Protein AF-A0A0H5QLI1-F1 (afdb_monomer)

Structure (mmCIF, N/CA/C/O backbone):
data_AF-A0A0H5QLI1-F1
#
_entry.id   AF-A0A0H5QLI1-F1
#
loop_
_atom_site.group_PDB
_atom_site.id
_atom_site.type_symbol
_atom_site.label_atom_id
_atom_site.label_alt_id
_atom_site.label_comp_id
_atom_site.label_asym_id
_atom_site.label_entity_id
_atom_site.label_seq_id
_atom_site.pdbx_PDB_ins_code
_atom_site.Cartn_x
_atom_site.Cartn_y
_at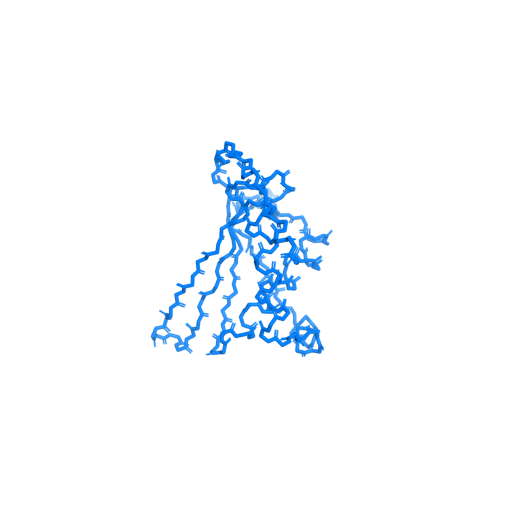om_site.Cartn_z
_atom_site.occupancy
_atom_site.B_iso_or_equiv
_atom_site.auth_seq_id
_atom_site.auth_comp_id
_atom_site.auth_asym_id
_atom_site.auth_atom_id
_atom_site.pdbx_PDB_model_num
ATOM 1 N N . MET A 1 1 ? -20.175 -11.761 -32.917 1.00 43.66 1 MET A N 1
ATOM 2 C CA . MET A 1 1 ? -19.517 -10.947 -31.871 1.00 43.66 1 MET A CA 1
ATOM 3 C C . MET A 1 1 ? -18.090 -11.444 -31.702 1.00 43.66 1 MET A C 1
ATOM 5 O O . MET A 1 1 ? -17.873 -12.495 -31.115 1.00 43.66 1 MET A O 1
ATOM 9 N N . THR A 1 2 ? -17.128 -10.757 -32.307 1.00 39.31 2 THR A N 1
ATOM 10 C CA . THR A 1 2 ? -15.715 -11.155 -32.322 1.00 39.31 2 THR A CA 1
ATOM 11 C C . THR A 1 2 ? -15.059 -10.693 -31.020 1.00 39.31 2 THR A C 1
ATOM 13 O O . THR A 1 2 ? -14.903 -9.493 -30.799 1.00 39.31 2 THR A O 1
ATOM 16 N N . LYS A 1 3 ? -14.707 -11.633 -30.134 1.00 45.16 3 LYS A N 1
ATOM 17 C CA . LYS A 1 3 ? -13.902 -11.347 -28.938 1.00 45.16 3 LYS A CA 1
ATOM 18 C C . LYS A 1 3 ? -12.522 -10.868 -29.400 1.00 45.16 3 LYS A C 1
ATOM 20 O O . LYS A 1 3 ? -11.729 -11.661 -29.895 1.00 45.16 3 LYS A O 1
ATOM 25 N N . LYS A 1 4 ? -12.250 -9.565 -29.280 1.00 44.12 4 LYS A N 1
ATOM 26 C CA . LYS A 1 4 ? -10.898 -9.016 -29.433 1.00 44.12 4 LYS A CA 1
ATOM 27 C C . LYS A 1 4 ? -10.069 -9.480 -28.237 1.00 44.12 4 LYS A C 1
ATOM 29 O O . LYS A 1 4 ? -10.163 -8.904 -27.158 1.00 44.12 4 LYS A O 1
ATOM 34 N N . THR A 1 5 ? -9.277 -10.526 -28.432 1.00 48.09 5 THR A N 1
ATOM 35 C CA . THR A 1 5 ? -8.227 -10.927 -27.496 1.00 48.09 5 THR A CA 1
ATOM 36 C C . THR A 1 5 ? -7.190 -9.805 -27.467 1.00 48.09 5 THR A C 1
ATOM 38 O O . THR A 1 5 ? -6.432 -9.629 -28.421 1.00 48.09 5 THR A O 1
ATOM 41 N N . LYS A 1 6 ? -7.197 -8.979 -26.415 1.00 51.41 6 LYS A N 1
ATOM 42 C CA . LYS A 1 6 ? -6.104 -8.038 -26.151 1.00 51.41 6 LYS A CA 1
ATOM 43 C C . LYS A 1 6 ? -4.880 -8.879 -25.786 1.00 51.41 6 LYS A C 1
ATOM 45 O O . LYS A 1 6 ? -4.746 -9.300 -24.644 1.00 51.41 6 LYS A O 1
ATOM 50 N N . ASN A 1 7 ? -4.003 -9.135 -26.753 1.00 49.16 7 ASN A N 1
ATOM 51 C CA . ASN A 1 7 ? -2.653 -9.608 -26.466 1.00 49.16 7 ASN A CA 1
ATOM 52 C C . ASN A 1 7 ? -1.901 -8.457 -25.784 1.00 49.16 7 ASN A C 1
ATOM 54 O O . ASN A 1 7 ? -1.276 -7.637 -26.452 1.00 49.16 7 ASN A O 1
ATOM 58 N N . LYS A 1 8 ? -2.023 -8.351 -24.456 1.00 52.22 8 LYS A N 1
ATOM 59 C CA . LYS A 1 8 ? -1.143 -7.506 -23.650 1.00 52.22 8 LYS A CA 1
ATOM 60 C C . LYS A 1 8 ? 0.182 -8.244 -23.518 1.00 52.22 8 LYS A C 1
ATOM 62 O O . LYS A 1 8 ? 0.314 -9.190 -22.748 1.00 52.22 8 LYS A O 1
ATOM 67 N N . THR A 1 9 ? 1.144 -7.852 -24.342 1.00 47.22 9 THR A N 1
ATOM 68 C CA . THR A 1 9 ? 2.534 -8.274 -24.208 1.00 47.22 9 THR A CA 1
ATOM 69 C C . THR A 1 9 ? 3.044 -7.716 -22.884 1.00 47.22 9 THR A C 1
ATOM 71 O O . THR A 1 9 ? 3.306 -6.521 -22.790 1.00 47.22 9 THR A O 1
ATOM 74 N N . ALA A 1 10 ? 3.127 -8.553 -21.848 1.00 50.25 10 ALA A N 1
ATOM 75 C CA . ALA A 1 10 ? 3.782 -8.183 -20.602 1.00 50.25 10 ALA A CA 1
ATOM 76 C C . ALA A 1 10 ? 5.231 -7.807 -20.931 1.00 50.25 10 ALA A C 1
ATOM 78 O O . ALA A 1 10 ? 6.031 -8.663 -21.325 1.00 50.25 10 ALA A O 1
ATOM 79 N N . VAL A 1 11 ? 5.554 -6.518 -20.840 1.00 53.78 11 VAL A N 1
ATOM 80 C CA . VAL A 1 11 ? 6.933 -6.051 -20.915 1.00 53.78 11 VAL A CA 1
ATOM 81 C C . VAL A 1 11 ? 7.612 -6.631 -19.683 1.00 53.78 11 VAL A C 1
ATOM 83 O O . VAL A 1 11 ? 7.363 -6.189 -18.568 1.00 53.78 11 VAL A O 1
ATOM 86 N N . LYS A 1 12 ? 8.413 -7.686 -19.862 1.00 55.72 12 LYS A N 1
ATOM 87 C CA . LYS A 1 12 ? 9.303 -8.178 -18.808 1.00 55.72 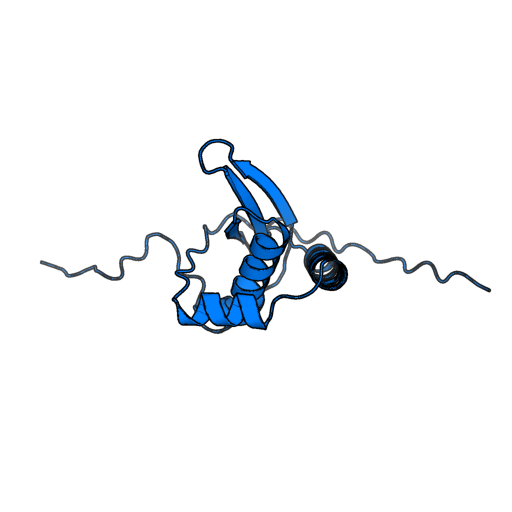12 LYS A CA 1
ATOM 88 C C . LYS A 1 12 ? 10.391 -7.126 -18.617 1.00 55.72 12 LYS A C 1
ATOM 90 O O . LYS A 1 12 ? 11.458 -7.220 -19.219 1.00 55.72 12 LYS A O 1
ATOM 95 N N . SER A 1 13 ? 10.089 -6.090 -17.851 1.00 63.88 13 SER A N 1
ATOM 96 C CA . SER A 1 13 ? 11.090 -5.178 -17.319 1.00 63.88 13 SER A CA 1
ATOM 97 C C . SER A 1 13 ? 12.095 -5.988 -16.500 1.00 63.88 13 SER A C 1
ATOM 99 O O . SER A 1 13 ? 11.764 -6.985 -15.848 1.00 63.88 13 SER A O 1
ATOM 101 N N . ALA A 1 14 ? 13.367 -5.617 -16.609 1.00 74.44 14 ALA A N 1
ATOM 102 C CA . ALA A 1 14 ? 14.392 -6.214 -15.775 1.00 74.44 14 ALA A CA 1
ATOM 103 C C . ALA A 1 14 ? 14.082 -5.885 -14.308 1.00 74.44 14 ALA A C 1
ATOM 105 O O . ALA A 1 14 ? 13.743 -4.750 -13.988 1.00 74.44 14 ALA A O 1
ATOM 106 N N . LYS A 1 15 ? 14.203 -6.881 -13.428 1.00 82.62 15 LYS A N 1
ATOM 107 C CA . LYS A 1 15 ? 14.035 -6.705 -11.984 1.00 82.62 15 LYS A CA 1
ATOM 108 C C . LYS A 1 15 ? 14.966 -5.598 -11.479 1.00 82.62 15 LYS A C 1
ATOM 110 O O . LYS A 1 15 ? 16.187 -5.723 -11.605 1.00 82.62 15 LYS A O 1
ATOM 115 N N . HIS A 1 16 ? 14.405 -4.563 -10.865 1.00 83.25 16 HIS A N 1
ATOM 116 C CA . HIS A 1 16 ? 15.170 -3.515 -10.202 1.00 83.25 16 HIS A CA 1
ATOM 117 C C . HIS A 1 16 ? 15.733 -4.023 -8.863 1.00 83.25 16 HIS A C 1
ATOM 119 O O . HIS A 1 16 ? 15.086 -4.826 -8.177 1.00 83.25 16 HIS A O 1
ATOM 125 N N . PRO A 1 17 ? 16.947 -3.594 -8.468 1.00 86.62 17 PRO A N 1
ATOM 126 C CA . PRO A 1 17 ? 17.481 -3.906 -7.150 1.00 86.62 17 PRO A CA 1
ATOM 127 C C . PRO A 1 17 ? 16.604 -3.281 -6.062 1.00 86.62 17 PRO A C 1
ATOM 129 O O . PRO A 1 17 ? 16.018 -2.217 -6.252 1.00 86.62 17 PRO A O 1
ATOM 132 N N . PHE A 1 18 ? 16.530 -3.946 -4.910 1.00 87.69 18 PHE A N 1
ATOM 133 C CA . PHE A 1 18 ? 15.835 -3.407 -3.745 1.00 87.69 18 PHE A CA 1
ATOM 134 C C . PHE A 1 18 ? 16.487 -2.093 -3.297 1.00 87.69 18 PHE A C 1
ATOM 136 O O . PHE A 1 18 ? 17.707 -2.032 -3.138 1.00 87.69 18 PHE A O 1
ATOM 143 N N . VAL A 1 19 ? 15.667 -1.063 -3.093 1.00 87.06 19 VAL A N 1
ATOM 144 C CA . VAL A 1 19 ? 16.101 0.257 -2.622 1.00 87.06 19 VAL A CA 1
ATOM 145 C C . VAL A 1 19 ? 15.822 0.424 -1.133 1.00 87.06 19 VAL A C 1
ATOM 147 O O . VAL A 1 19 ? 16.715 0.839 -0.399 1.00 87.06 19 VAL A O 1
ATOM 150 N N . GLY A 1 20 ? 14.607 0.108 -0.683 1.00 86.50 20 GLY A N 1
ATOM 151 C CA . GLY A 1 20 ? 14.200 0.339 0.699 1.00 86.50 20 GLY A CA 1
ATOM 152 C C . GLY A 1 20 ? 12.703 0.162 0.935 1.00 86.50 20 GLY A C 1
ATOM 153 O O . GLY A 1 20 ? 11.927 -0.117 0.013 1.00 86.50 20 GLY A O 1
ATOM 154 N N . PHE A 1 21 ? 12.302 0.349 2.191 1.00 86.69 21 PHE A N 1
ATOM 155 C CA . PHE A 1 21 ? 10.902 0.457 2.584 1.00 86.69 21 PHE A CA 1
ATOM 156 C C . PHE A 1 21 ? 10.490 1.926 2.649 1.00 86.69 21 PHE A C 1
ATOM 158 O O . PHE A 1 21 ? 11.190 2.752 3.227 1.00 86.69 21 PHE A O 1
ATOM 165 N N . ALA A 1 22 ? 9.346 2.249 2.061 1.00 84.62 22 ALA A N 1
ATOM 166 C CA . ALA A 1 22 ? 8.750 3.565 2.173 1.00 84.62 22 ALA A C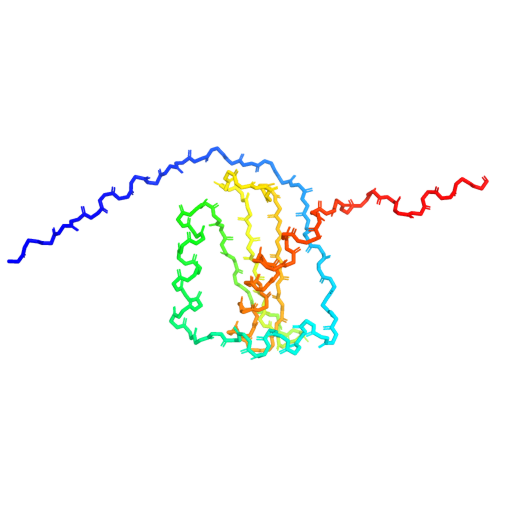A 1
ATOM 167 C C . ALA A 1 22 ? 8.025 3.684 3.514 1.00 84.62 22 ALA A C 1
ATOM 169 O O . ALA A 1 22 ? 7.074 2.946 3.789 1.00 84.62 22 ALA A O 1
ATOM 170 N N . ASN A 1 23 ? 8.474 4.630 4.335 1.00 74.62 23 ASN A N 1
ATOM 171 C CA . ASN A 1 23 ? 7.900 4.904 5.644 1.00 74.62 23 ASN A CA 1
ATOM 172 C C . ASN A 1 23 ? 7.002 6.141 5.569 1.00 74.62 23 ASN A C 1
ATOM 174 O O . ASN A 1 23 ? 7.456 7.271 5.729 1.00 74.62 23 ASN A O 1
ATOM 178 N N . PHE A 1 24 ? 5.709 5.917 5.342 1.00 80.25 24 PHE A N 1
ATOM 179 C CA . PHE A 1 24 ? 4.711 6.983 5.362 1.00 80.25 24 PHE A CA 1
ATOM 180 C C . PHE A 1 24 ? 4.095 7.122 6.754 1.00 80.25 24 PHE A C 1
ATOM 182 O O . PHE A 1 24 ? 3.454 6.201 7.266 1.00 80.25 24 PHE A O 1
ATOM 189 N N . TYR A 1 25 ? 4.229 8.306 7.346 1.00 80.50 25 TYR A N 1
ATOM 190 C CA . TYR A 1 25 ? 3.526 8.657 8.576 1.00 80.50 25 TYR A CA 1
ATOM 191 C C . TYR A 1 25 ? 2.183 9.304 8.237 1.00 80.50 25 TYR A C 1
ATOM 193 O O . TYR A 1 25 ? 2.131 10.437 7.767 1.00 80.50 25 TYR A O 1
ATOM 201 N N . LEU A 1 26 ? 1.087 8.581 8.485 1.00 82.88 26 LEU A N 1
ATOM 202 C CA . LEU A 1 26 ? -0.266 9.087 8.244 1.00 82.88 26 LEU A CA 1
ATOM 203 C C . LEU A 1 26 ? -0.724 9.991 9.391 1.00 82.88 26 LEU A C 1
ATOM 205 O O . LEU A 1 26 ? -0.925 9.522 10.521 1.00 82.88 26 LEU A O 1
ATOM 209 N N . THR A 1 27 ? -0.960 11.267 9.092 1.00 86.81 27 THR A N 1
ATOM 210 C CA . THR A 1 27 ? -1.562 12.206 10.042 1.00 86.81 27 THR A CA 1
ATOM 211 C C . THR A 1 27 ? -3.045 11.894 10.264 1.00 86.81 27 THR A C 1
ATOM 213 O O . THR A 1 27 ? -3.671 11.127 9.528 1.00 86.81 27 THR A O 1
ATOM 216 N N . SER A 1 28 ? -3.651 12.508 11.282 1.00 87.75 28 SER A N 1
ATOM 217 C CA . SER A 1 28 ? -5.102 12.432 11.505 1.00 87.75 28 SER A CA 1
ATOM 218 C C . SER A 1 28 ? -5.895 12.896 10.278 1.00 87.75 28 SER A C 1
ATOM 220 O O . SER A 1 28 ? -6.923 12.306 9.947 1.00 87.75 28 SER A O 1
ATOM 222 N N . THR A 1 29 ? -5.386 13.913 9.579 1.00 87.94 29 THR A N 1
ATOM 223 C CA . THR A 1 29 ? -5.974 14.447 8.347 1.00 87.94 29 THR A CA 1
ATOM 224 C C . THR A 1 29 ? -5.903 13.431 7.210 1.00 87.94 29 THR A C 1
ATOM 226 O O . THR A 1 29 ? -6.895 13.231 6.515 1.00 87.94 29 THR A O 1
ATOM 229 N N . ASP A 1 30 ? -4.779 12.731 7.048 1.00 85.94 30 ASP A N 1
ATOM 230 C CA . ASP A 1 30 ? -4.639 11.698 6.011 1.00 85.94 30 ASP A CA 1
ATOM 231 C C . ASP A 1 30 ? -5.582 10.525 6.254 1.00 85.94 30 ASP A C 1
ATOM 233 O O . ASP A 1 30 ? -6.231 10.040 5.334 1.00 85.94 30 ASP A O 1
ATOM 237 N N . LYS A 1 31 ? -5.734 10.107 7.514 1.00 86.50 31 LYS A N 1
ATOM 238 C CA . LYS A 1 31 ? -6.684 9.049 7.883 1.00 86.50 31 LYS A CA 1
ATOM 239 C C . LYS A 1 31 ? -8.127 9.444 7.569 1.00 86.50 31 LYS A C 1
ATOM 241 O O . LYS A 1 31 ? -8.895 8.604 7.102 1.00 86.50 31 LYS A O 1
ATOM 246 N N . ALA A 1 32 ? -8.493 10.707 7.798 1.00 86.81 32 ALA A N 1
ATOM 247 C CA . ALA A 1 32 ? -9.805 11.225 7.419 1.00 86.81 32 ALA A CA 1
ATOM 248 C C . ALA A 1 32 ? -9.993 11.204 5.894 1.00 86.81 32 ALA A C 1
ATOM 250 O O . ALA A 1 32 ? -10.992 10.673 5.413 1.00 86.81 32 ALA A O 1
ATOM 251 N N . LYS A 1 33 ? -8.989 11.657 5.133 1.00 85.94 33 LYS A N 1
ATOM 252 C CA . LYS A 1 33 ? -9.008 11.621 3.664 1.00 85.94 33 LYS A CA 1
ATOM 253 C C . LYS A 1 33 ? -9.096 10.205 3.104 1.00 85.94 33 LYS A C 1
ATOM 255 O O . LYS A 1 33 ? -9.863 9.982 2.181 1.00 85.94 33 LYS A O 1
ATOM 260 N N . ILE A 1 34 ? -8.371 9.236 3.663 1.00 85.88 34 ILE A N 1
ATOM 261 C CA . ILE A 1 34 ? -8.454 7.822 3.251 1.00 85.88 34 ILE A CA 1
ATOM 262 C C . ILE A 1 34 ? -9.872 7.287 3.452 1.00 85.88 34 ILE A C 1
ATOM 264 O O . ILE A 1 34 ? -10.379 6.544 2.616 1.00 85.88 34 ILE A O 1
ATOM 268 N N . LYS A 1 35 ? -10.527 7.675 4.549 1.00 84.50 35 LYS A N 1
ATOM 269 C CA . LYS A 1 35 ? -11.908 7.281 4.822 1.00 84.50 35 LYS A CA 1
ATOM 270 C C . LYS A 1 35 ? -12.885 7.916 3.828 1.00 84.50 35 LYS A C 1
ATOM 272 O O . LYS A 1 35 ? -13.769 7.224 3.334 1.00 84.50 35 LYS A O 1
ATOM 277 N N . GLU A 1 36 ? -12.719 9.199 3.517 1.00 82.88 36 GLU A N 1
ATOM 278 C CA . GLU A 1 36 ? -13.558 9.927 2.550 1.00 82.88 36 GLU A CA 1
ATOM 279 C C . GLU A 1 36 ? -13.341 9.466 1.104 1.00 82.88 36 GLU A C 1
ATOM 281 O O . GLU A 1 36 ? -14.295 9.350 0.343 1.00 82.88 36 GLU A O 1
ATOM 286 N N . ALA A 1 37 ? -12.095 9.165 0.739 1.00 77.75 37 ALA A N 1
ATOM 287 C CA . ALA A 1 37 ? -11.691 8.698 -0.584 1.00 77.75 37 ALA A CA 1
ATOM 288 C C . ALA A 1 37 ? -11.729 7.168 -0.717 1.00 77.75 37 ALA A C 1
ATOM 290 O O . ALA A 1 37 ? -11.214 6.626 -1.700 1.00 77.75 37 ALA A O 1
ATOM 291 N N . SER A 1 38 ? -12.298 6.472 0.273 1.00 82.25 38 SER A N 1
ATOM 292 C CA . SER A 1 38 ? -12.419 5.021 0.235 1.00 82.25 38 SER A CA 1
ATOM 293 C C . SER A 1 38 ? -13.267 4.622 -0.966 1.00 82.25 38 SER A C 1
ATOM 295 O O . SER A 1 38 ? -14.401 5.072 -1.137 1.00 82.25 38 SER A O 1
ATOM 297 N N . VAL A 1 39 ? -12.682 3.806 -1.837 1.00 84.69 39 VAL A N 1
ATOM 298 C CA . VAL A 1 39 ? -13.411 3.244 -2.968 1.00 84.69 39 VAL A CA 1
ATOM 299 C C . VAL A 1 39 ? -13.942 1.869 -2.616 1.00 84.69 39 VAL A C 1
ATOM 301 O O . VAL A 1 39 ? -13.463 1.209 -1.685 1.00 84.69 39 VAL A O 1
ATOM 304 N N . ASP A 1 40 ? -14.953 1.453 -3.369 1.00 88.94 40 ASP A N 1
ATOM 305 C CA . ASP A 1 40 ? -15.497 0.116 -3.251 1.00 88.94 40 ASP A CA 1
ATOM 306 C C . ASP A 1 40 ? -14.478 -0.953 -3.674 1.00 88.94 40 ASP A C 1
ATOM 308 O O . ASP A 1 40 ? -13.389 -0.683 -4.191 1.00 88.94 40 ASP A O 1
ATOM 312 N N . PHE A 1 41 ? -14.839 -2.207 -3.413 1.00 86.19 41 PHE A N 1
ATOM 313 C CA . PHE A 1 41 ? -13.957 -3.335 -3.672 1.00 86.19 41 PHE A CA 1
ATOM 314 C C . PHE A 1 41 ? -13.592 -3.470 -5.156 1.00 86.19 41 PHE A C 1
ATOM 316 O O . PHE A 1 41 ? -12.449 -3.794 -5.470 1.00 86.19 41 PHE A O 1
ATOM 323 N N . ALA A 1 42 ? -14.541 -3.208 -6.061 1.00 89.38 42 ALA A N 1
ATOM 324 C CA . ALA A 1 42 ? -14.318 -3.320 -7.499 1.00 89.38 42 ALA A CA 1
ATOM 325 C C . ALA A 1 42 ? -13.285 -2.292 -7.971 1.00 89.38 42 ALA A C 1
ATOM 327 O O . ALA A 1 42 ? -12.276 -2.668 -8.558 1.00 89.38 42 ALA A O 1
ATOM 328 N N . ALA A 1 43 ? -13.460 -1.021 -7.611 1.00 89.88 43 ALA A N 1
ATOM 329 C CA . ALA A 1 43 ? -12.525 0.034 -7.977 1.00 89.88 43 ALA A CA 1
ATOM 330 C C . ALA A 1 43 ? -11.142 -0.144 -7.327 1.00 89.88 43 ALA A C 1
ATOM 332 O O . ALA A 1 43 ? -10.125 0.176 -7.943 1.00 89.88 43 ALA A O 1
ATOM 333 N N . ALA A 1 44 ? -11.078 -0.665 -6.096 1.00 90.12 44 ALA A N 1
ATOM 334 C CA . ALA A 1 44 ? -9.805 -0.995 -5.456 1.00 90.12 44 ALA A CA 1
ATOM 335 C C . ALA A 1 44 ? -9.064 -2.110 -6.210 1.00 90.12 44 ALA A C 1
ATOM 337 O O . ALA A 1 44 ? -7.845 -2.046 -6.368 1.00 90.12 44 ALA A O 1
ATOM 338 N N . PHE A 1 45 ? -9.794 -3.120 -6.685 1.00 90.31 45 PHE A N 1
ATOM 339 C CA . PHE A 1 45 ? -9.224 -4.229 -7.440 1.00 90.31 45 PHE A CA 1
ATOM 340 C C . PHE A 1 45 ? -8.808 -3.819 -8.854 1.00 90.31 45 PHE A C 1
ATOM 342 O O . PHE A 1 45 ? -7.697 -4.149 -9.260 1.00 90.31 45 PHE A O 1
ATOM 349 N N . ASP A 1 46 ? -9.631 -3.035 -9.553 1.00 93.19 46 ASP A N 1
ATOM 350 C CA . ASP A 1 46 ? -9.304 -2.469 -10.868 1.00 93.19 46 ASP A CA 1
ATOM 351 C C . ASP A 1 46 ? -8.028 -1.617 -10.799 1.00 93.19 46 ASP A C 1
ATOM 353 O O . ASP A 1 46 ? -7.165 -1.690 -11.676 1.00 93.19 46 ASP A O 1
ATOM 357 N N . TRP A 1 47 ? -7.866 -0.839 -9.721 1.00 92.56 47 TRP A N 1
ATOM 358 C CA . TRP A 1 47 ? -6.624 -0.116 -9.465 1.00 92.56 47 TRP A CA 1
ATOM 359 C C . TRP A 1 47 ? -5.441 -1.079 -9.304 1.00 92.56 47 TRP A C 1
ATOM 361 O O . TRP A 1 47 ? -4.461 -0.948 -10.032 1.00 92.56 47 TRP A O 1
ATOM 371 N N . MET A 1 48 ? -5.529 -2.081 -8.424 1.00 93.31 48 MET A N 1
ATOM 372 C CA . MET A 1 48 ? -4.438 -3.050 -8.241 1.00 93.31 48 MET A CA 1
ATOM 373 C C . MET A 1 48 ? -4.090 -3.801 -9.532 1.00 93.31 48 MET A C 1
ATOM 375 O O . MET A 1 48 ? -2.912 -4.027 -9.797 1.00 93.31 48 MET A O 1
ATOM 379 N N . GLU A 1 49 ? -5.080 -4.171 -10.346 1.00 93.94 49 GLU A N 1
ATOM 380 C CA . GLU A 1 49 ? -4.849 -4.789 -11.654 1.00 93.94 49 GLU A CA 1
ATOM 381 C C . GLU A 1 49 ? -4.050 -3.848 -12.560 1.00 93.94 49 GLU A C 1
ATOM 383 O O . GLU A 1 49 ? -3.047 -4.266 -13.138 1.00 93.94 49 GLU A O 1
ATOM 388 N N . SER A 1 50 ? -4.427 -2.568 -12.622 1.00 92.00 50 SER A N 1
ATOM 389 C CA . SER A 1 50 ? -3.691 -1.577 -13.413 1.00 92.00 50 SER A CA 1
ATOM 390 C C . SER A 1 50 ? -2.242 -1.393 -12.942 1.00 92.00 50 SER A C 1
ATOM 392 O O . SER A 1 50 ? -1.337 -1.315 -13.767 1.00 92.00 50 SER A O 1
ATOM 394 N N . GLU A 1 51 ? -1.992 -1.419 -11.632 1.00 91.56 51 GLU A N 1
ATOM 395 C CA . GLU A 1 51 ? -0.642 -1.352 -11.065 1.00 91.56 51 GLU A CA 1
ATOM 396 C C . GLU A 1 51 ? 0.180 -2.608 -11.397 1.00 91.56 51 GLU A C 1
ATOM 398 O O . GLU A 1 51 ? 1.359 -2.522 -11.744 1.00 91.56 51 GLU A O 1
ATOM 403 N N . VAL A 1 52 ? -0.431 -3.796 -11.340 1.00 92.50 52 VAL A N 1
ATOM 404 C CA . VAL A 1 52 ? 0.234 -5.047 -11.740 1.00 92.50 52 VAL A CA 1
ATOM 405 C C . VAL A 1 52 ? 0.629 -5.012 -13.214 1.00 92.50 52 VAL A C 1
ATOM 407 O O . VAL A 1 52 ? 1.728 -5.437 -13.573 1.00 92.50 52 VAL A O 1
ATOM 410 N N . GLU A 1 53 ? -0.229 -4.464 -14.073 1.00 90.19 53 GLU A N 1
ATOM 411 C CA . GLU A 1 53 ? 0.081 -4.268 -15.490 1.00 90.19 53 GLU A CA 1
ATOM 412 C C . GLU A 1 53 ? 1.218 -3.264 -15.723 1.00 90.19 53 GLU A C 1
ATOM 414 O O . GLU A 1 53 ? 1.977 -3.427 -16.681 1.00 90.19 53 GLU A O 1
ATOM 419 N N . SER A 1 54 ? 1.375 -2.282 -14.833 1.00 87.50 54 SER A N 1
ATOM 420 C CA . SER A 1 54 ? 2.499 -1.334 -14.810 1.00 87.50 54 SER A CA 1
ATOM 421 C C . SER A 1 54 ? 3.792 -1.919 -14.221 1.00 87.50 54 SER A C 1
ATOM 423 O O . SER A 1 54 ? 4.826 -1.255 -14.225 1.00 87.50 54 SER A O 1
ATOM 425 N N . GLY A 1 55 ? 3.776 -3.168 -13.742 1.00 88.19 55 GLY A N 1
ATOM 426 C CA . GLY A 1 55 ? 4.961 -3.855 -13.218 1.00 88.19 55 GLY A CA 1
ATOM 427 C C . GLY A 1 55 ? 5.110 -3.804 -11.695 1.00 88.19 55 GLY A C 1
ATOM 428 O O . GLY A 1 55 ? 6.172 -4.140 -11.163 1.00 88.19 55 GLY A O 1
ATOM 429 N N . TYR A 1 56 ? 4.069 -3.425 -10.958 1.00 91.38 56 TYR A N 1
ATOM 430 C CA . TYR A 1 56 ? 4.060 -3.606 -9.509 1.00 91.38 56 TYR A CA 1
ATOM 431 C C . TYR A 1 56 ? 3.706 -5.044 -9.124 1.00 91.38 56 TYR A C 1
ATOM 433 O O . TYR A 1 56 ? 2.972 -5.748 -9.813 1.00 91.38 56 TYR A O 1
ATOM 441 N N . ALA A 1 57 ? 4.202 -5.488 -7.972 1.00 92.06 57 ALA A N 1
ATOM 442 C CA . ALA A 1 57 ? 3.755 -6.725 -7.340 1.00 92.06 57 ALA A CA 1
ATOM 443 C C . ALA A 1 57 ? 3.077 -6.422 -6.003 1.00 92.06 57 ALA A C 1
ATOM 445 O O . ALA A 1 57 ? 3.559 -5.590 -5.236 1.00 92.06 57 ALA A O 1
ATOM 446 N N . PHE A 1 58 ? 1.993 -7.139 -5.701 1.00 94.25 58 PHE A N 1
ATOM 447 C CA . PHE A 1 58 ? 1.292 -7.029 -4.424 1.00 94.25 58 PHE A CA 1
ATOM 448 C C . PHE A 1 58 ? 1.477 -8.291 -3.586 1.00 94.25 58 PHE A C 1
ATOM 450 O O . PHE A 1 58 ? 1.470 -9.411 -4.103 1.00 94.25 58 PHE A O 1
ATOM 457 N N . LYS A 1 59 ? 1.625 -8.115 -2.274 1.00 95.25 59 LYS A N 1
ATOM 458 C CA . LYS A 1 59 ? 1.626 -9.207 -1.297 1.00 95.25 59 LYS A CA 1
ATOM 459 C C . LYS A 1 59 ? 0.626 -8.913 -0.195 1.00 95.25 59 LYS A C 1
ATOM 461 O O . LYS A 1 59 ? 0.563 -7.796 0.312 1.00 95.25 59 LYS A O 1
ATOM 466 N N . PHE A 1 60 ? -0.097 -9.951 0.198 1.00 95.38 60 PHE A N 1
ATOM 467 C CA . PHE A 1 60 ? -1.108 -9.900 1.241 1.00 95.38 60 PHE A CA 1
ATOM 468 C C . PHE A 1 60 ? -0.750 -10.922 2.308 1.00 95.38 60 PHE A C 1
ATOM 470 O O . PHE A 1 60 ? -0.419 -12.067 1.995 1.00 95.38 60 PHE A O 1
ATOM 477 N N . SER A 1 61 ? -0.821 -10.515 3.565 1.00 96.12 61 SER A N 1
ATOM 478 C CA . SER A 1 61 ? -0.665 -11.408 4.704 1.00 96.12 61 SER A CA 1
ATOM 479 C C . SER A 1 61 ? -1.599 -10.994 5.829 1.00 96.12 61 SER A C 1
ATOM 481 O O . SER A 1 61 ? -2.073 -9.860 5.888 1.00 96.12 61 SER A O 1
ATOM 483 N N . TRP A 1 62 ? -1.859 -11.929 6.730 1.00 95.62 62 TRP A N 1
ATOM 484 C CA . TRP A 1 62 ? -2.595 -11.689 7.960 1.00 95.62 62 TRP A CA 1
ATOM 485 C C . TRP A 1 62 ? -1.638 -11.820 9.146 1.00 95.62 62 TRP A C 1
ATOM 487 O O . TRP A 1 62 ? -0.830 -12.748 9.184 1.00 95.62 62 TRP A O 1
ATOM 497 N N . ASP A 1 63 ? -1.693 -10.867 10.072 1.00 93.88 63 ASP A N 1
ATOM 498 C CA . ASP A 1 63 ? -0.910 -10.855 11.307 1.00 93.88 63 ASP A CA 1
ATOM 499 C C . ASP A 1 63 ? -1.838 -11.146 12.489 1.00 93.88 63 ASP A C 1
ATOM 501 O O . ASP A 1 63 ? -2.535 -10.254 12.979 1.00 93.88 63 ASP A O 1
ATOM 505 N N . ASP A 1 64 ? -1.834 -12.398 12.956 1.00 95.19 64 ASP A N 1
ATOM 506 C CA . ASP A 1 64 ? -2.678 -12.851 14.069 1.00 95.19 64 ASP A CA 1
ATOM 507 C C . ASP A 1 64 ? -2.415 -12.083 15.370 1.00 95.19 64 ASP A C 1
ATOM 509 O O . ASP A 1 64 ? -3.328 -11.880 16.168 1.00 95.19 64 ASP A O 1
ATOM 513 N N . LYS A 1 65 ? -1.177 -11.628 15.604 1.00 94.50 65 LYS A N 1
ATOM 514 C CA . LYS A 1 65 ? -0.816 -10.946 16.856 1.00 94.50 65 LYS A CA 1
ATOM 515 C C . LYS A 1 65 ? -1.414 -9.549 16.923 1.00 94.50 65 LYS A C 1
ATOM 517 O O . LYS A 1 65 ? -1.812 -9.098 17.993 1.00 94.50 65 LYS A O 1
ATOM 522 N N . SER A 1 66 ? -1.436 -8.858 15.788 1.00 92.00 66 SER A N 1
ATOM 523 C CA . SER A 1 66 ? -2.003 -7.514 15.663 1.00 92.00 66 SER A CA 1
ATOM 524 C C . SER A 1 66 ? -3.448 -7.514 15.159 1.00 92.00 66 SER A C 1
ATOM 526 O O . SER A 1 66 ? -4.042 -6.441 15.073 1.00 92.00 66 SER A O 1
ATOM 528 N N . ASN A 1 67 ? -4.014 -8.689 14.856 1.00 94.75 67 ASN A N 1
ATOM 529 C CA . ASN A 1 67 ? -5.354 -8.871 14.298 1.00 94.75 67 ASN A CA 1
ATOM 530 C C . ASN A 1 67 ? -5.589 -7.987 13.059 1.00 94.75 67 ASN A C 1
ATOM 532 O O . ASN A 1 67 ? -6.598 -7.288 12.961 1.00 94.75 67 ASN A O 1
ATOM 536 N N . ALA A 1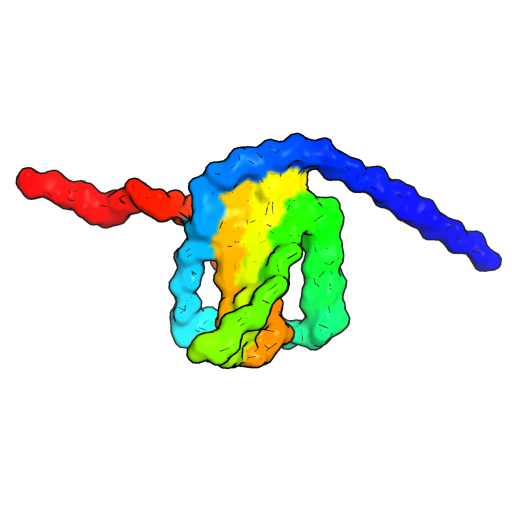 68 ? -4.611 -7.944 12.151 1.00 95.25 68 ALA A N 1
ATOM 537 C CA . ALA A 1 68 ? -4.612 -7.008 11.033 1.00 95.25 68 ALA A CA 1
ATOM 538 C C . ALA A 1 68 ? -4.140 -7.645 9.725 1.00 95.25 68 ALA A C 1
ATOM 540 O O . ALA A 1 68 ? -3.195 -8.435 9.686 1.00 95.25 68 ALA A O 1
ATOM 541 N N . HIS A 1 69 ? -4.754 -7.218 8.625 1.00 95.88 69 HIS A N 1
ATOM 542 C CA . HIS A 1 69 ? -4.218 -7.420 7.291 1.00 95.88 69 HIS A CA 1
ATOM 543 C C . HIS A 1 69 ? -2.996 -6.532 7.088 1.00 95.88 69 HIS A C 1
ATOM 545 O O . HIS A 1 69 ? -2.985 -5.363 7.475 1.00 95.88 69 HIS A O 1
ATOM 551 N N . GLN A 1 70 ? -1.991 -7.082 6.420 1.00 95.06 70 GLN A N 1
ATOM 552 C CA . GLN A 1 70 ? -0.856 -6.356 5.882 1.00 95.06 70 GLN A CA 1
ATOM 553 C C . GLN A 1 70 ? -0.877 -6.487 4.364 1.00 95.06 70 GLN A C 1
ATOM 555 O O . GLN A 1 70 ? -0.890 -7.593 3.821 1.00 95.06 70 GLN A O 1
ATOM 560 N N . VAL A 1 71 ? -0.857 -5.343 3.690 1.00 95.19 71 VAL A N 1
ATOM 561 C CA . VAL A 1 71 ? -0.793 -5.248 2.234 1.00 95.19 71 VAL A CA 1
ATOM 562 C C . VAL A 1 71 ? 0.494 -4.535 1.866 1.00 95.19 71 VAL A C 1
ATOM 564 O O . VAL A 1 71 ? 0.811 -3.497 2.443 1.00 95.19 71 VAL A O 1
ATOM 567 N N . MET A 1 72 ? 1.247 -5.102 0.930 1.00 94.94 72 MET A N 1
ATOM 568 C CA . MET A 1 72 ? 2.488 -4.527 0.420 1.00 94.94 72 MET A CA 1
ATOM 569 C C . MET A 1 72 ? 2.404 -4.354 -1.091 1.00 94.94 72 MET A C 1
ATOM 571 O O . MET A 1 72 ? 1.961 -5.275 -1.775 1.00 94.94 72 MET A O 1
ATOM 575 N N . GLN A 1 73 ? 2.886 -3.221 -1.596 1.00 93.75 73 GLN A N 1
ATOM 576 C CA . GLN A 1 73 ? 3.125 -2.968 -3.018 1.00 93.75 73 GLN A CA 1
ATOM 577 C C . GLN A 1 73 ? 4.630 -2.824 -3.239 1.00 93.75 73 GLN A C 1
ATOM 579 O O . GLN A 1 73 ? 5.321 -2.146 -2.478 1.00 93.75 73 GLN A O 1
ATOM 584 N N . ILE A 1 74 ? 5.135 -3.489 -4.272 1.00 92.62 74 ILE A N 1
ATOM 585 C CA . ILE A 1 74 ? 6.559 -3.655 -4.553 1.00 92.62 74 ILE A CA 1
ATOM 586 C C . ILE A 1 74 ? 6.825 -3.140 -5.968 1.00 92.62 74 ILE A C 1
ATOM 588 O O . ILE A 1 74 ? 6.322 -3.712 -6.936 1.00 92.62 74 ILE A O 1
ATOM 592 N N . GLY A 1 75 ? 7.642 -2.096 -6.094 1.00 89.94 75 GLY A N 1
ATOM 593 C CA . GLY A 1 75 ? 8.077 -1.517 -7.369 1.00 89.94 75 GLY A CA 1
ATOM 594 C C . GLY A 1 75 ? 9.214 -2.293 -8.037 1.00 89.94 75 GLY A C 1
ATOM 595 O O . GLY A 1 75 ? 10.162 -1.699 -8.527 1.00 89.94 75 GLY A O 1
ATOM 596 N N . GLU A 1 76 ? 9.192 -3.624 -8.009 1.00 81.94 76 GLU A N 1
ATOM 597 C CA . GLU A 1 76 ? 10.329 -4.443 -8.460 1.00 81.94 76 GLU A CA 1
ATOM 598 C C . GLU A 1 76 ? 10.495 -4.463 -9.988 1.00 81.94 76 GLU A C 1
ATOM 600 O O . GLU A 1 76 ? 11.613 -4.606 -10.480 1.00 81.94 76 GLU A O 1
ATOM 605 N N . TYR A 1 77 ? 9.397 -4.310 -10.727 1.00 81.56 77 TYR A N 1
ATOM 606 C CA . TYR A 1 77 ? 9.360 -4.386 -12.189 1.00 81.56 77 TYR A CA 1
ATOM 607 C C . TYR A 1 77 ? 8.748 -3.120 -12.813 1.00 81.56 77 TYR A C 1
ATOM 609 O O . TYR A 1 77 ? 8.519 -3.079 -14.019 1.00 81.56 77 TYR A O 1
ATOM 617 N N . THR A 1 78 ? 8.470 -2.082 -12.026 1.00 81.56 78 THR A N 1
ATOM 618 C CA . THR A 1 78 ? 7.992 -0.807 -12.576 1.00 81.56 78 THR A CA 1
ATOM 619 C C . THR A 1 78 ? 9.157 0.010 -13.134 1.00 81.56 78 THR A C 1
ATOM 621 O O . THR A 1 78 ? 10.260 -0.034 -12.593 1.00 81.56 78 THR A O 1
ATOM 624 N N . SER A 1 79 ? 8.897 0.785 -14.187 1.00 80.00 79 SER A N 1
ATOM 625 C CA . SER A 1 79 ? 9.790 1.848 -14.667 1.00 80.00 79 SER A CA 1
ATOM 626 C C . SER A 1 79 ? 9.520 3.208 -14.009 1.00 80.00 79 SER A C 1
ATOM 628 O O . SER A 1 79 ? 10.095 4.215 -14.424 1.00 80.00 79 SER A O 1
ATOM 630 N N . ASP A 1 80 ? 8.614 3.257 -13.035 1.00 81.81 80 ASP A N 1
ATOM 631 C CA . ASP A 1 80 ? 8.233 4.483 -12.348 1.00 81.81 80 ASP A CA 1
ATOM 632 C C . ASP A 1 80 ? 9.303 4.962 -11.359 1.00 81.81 80 ASP A C 1
ATOM 634 O O . ASP A 1 80 ? 10.260 4.273 -10.997 1.00 81.81 80 ASP A O 1
ATOM 638 N N . PHE A 1 81 ? 9.113 6.189 -10.879 1.00 80.94 81 PHE A N 1
ATOM 639 C CA . PHE A 1 81 ? 10.013 6.892 -9.963 1.00 80.94 81 PHE A CA 1
ATOM 640 C C . PHE A 1 81 ? 10.297 6.157 -8.640 1.00 80.94 81 PHE A C 1
ATOM 642 O O . PHE A 1 81 ? 11.278 6.464 -7.965 1.00 80.94 81 PHE A O 1
ATOM 649 N N . ASN A 1 82 ? 9.468 5.180 -8.273 1.00 82.00 82 ASN A N 1
ATOM 650 C CA . ASN A 1 82 ? 9.587 4.375 -7.060 1.00 82.00 82 ASN A CA 1
ATOM 651 C C . ASN A 1 82 ? 10.089 2.943 -7.318 1.00 82.00 82 ASN A C 1
ATOM 653 O O . ASN A 1 82 ? 9.879 2.049 -6.494 1.00 82.00 82 ASN A O 1
ATOM 657 N N . GLN A 1 83 ? 10.761 2.711 -8.447 1.00 86.75 83 GLN A N 1
ATOM 658 C CA . GLN A 1 83 ? 11.421 1.441 -8.741 1.00 86.75 83 GLN A CA 1
ATOM 659 C C . GLN A 1 83 ? 12.297 0.957 -7.564 1.00 86.75 83 GLN A C 1
ATOM 661 O O . GLN A 1 83 ? 13.050 1.721 -6.957 1.00 86.75 83 GLN A O 1
ATOM 666 N N . GLY A 1 84 ? 12.187 -0.327 -7.228 1.00 86.06 84 GLY A N 1
ATOM 667 C CA . GLY A 1 84 ? 12.907 -0.984 -6.135 1.00 86.06 84 GLY A CA 1
ATOM 668 C C . GLY A 1 84 ? 12.397 -0.684 -4.718 1.00 86.06 84 GLY A C 1
ATOM 669 O O . GLY A 1 84 ? 12.915 -1.272 -3.765 1.00 86.06 84 GLY A O 1
ATOM 670 N N . TRP A 1 85 ? 11.387 0.174 -4.551 1.00 89.25 85 TRP A N 1
ATOM 671 C CA . TRP A 1 85 ? 10.786 0.468 -3.248 1.00 89.25 85 TRP A CA 1
ATOM 672 C C . TRP A 1 85 ? 9.655 -0.487 -2.881 1.00 89.25 85 TRP A C 1
ATOM 674 O O . TRP A 1 85 ? 8.935 -1.007 -3.738 1.00 89.25 85 TRP A O 1
ATOM 684 N N . ILE A 1 86 ? 9.476 -0.682 -1.576 1.00 91.31 86 ILE A N 1
ATOM 685 C CA . ILE A 1 86 ? 8.349 -1.416 -1.005 1.00 91.31 86 ILE A CA 1
ATOM 686 C C . ILE A 1 86 ? 7.559 -0.476 -0.108 1.00 91.31 86 ILE A C 1
ATOM 688 O O . ILE A 1 86 ? 8.107 0.074 0.839 1.00 91.31 86 ILE A O 1
ATOM 692 N N . GLN A 1 87 ? 6.263 -0.339 -0.357 1.00 91.50 87 GLN A N 1
ATOM 693 C CA . GLN A 1 87 ? 5.347 0.343 0.554 1.00 91.50 87 GLN A CA 1
ATOM 694 C C . GLN A 1 87 ? 4.374 -0.650 1.172 1.00 91.50 87 GLN A C 1
ATOM 696 O O . GLN A 1 87 ? 4.070 -1.691 0.582 1.00 91.50 87 GLN A O 1
ATOM 701 N N . SER A 1 88 ? 3.896 -0.340 2.375 1.00 93.00 88 SER A N 1
ATOM 702 C CA . SER A 1 88 ? 2.963 -1.206 3.079 1.00 93.00 88 SER A CA 1
ATOM 703 C C . SER A 1 88 ? 1.931 -0.431 3.882 1.00 93.00 88 SER A C 1
ATOM 705 O O . SER A 1 88 ? 2.200 0.647 4.410 1.00 93.00 88 SER A O 1
ATOM 707 N N . ALA A 1 89 ? 0.756 -1.033 4.007 1.00 93.25 89 ALA A N 1
ATOM 708 C CA . ALA A 1 89 ? -0.329 -0.549 4.834 1.00 93.25 89 ALA A CA 1
ATOM 709 C C . ALA A 1 89 ? -0.904 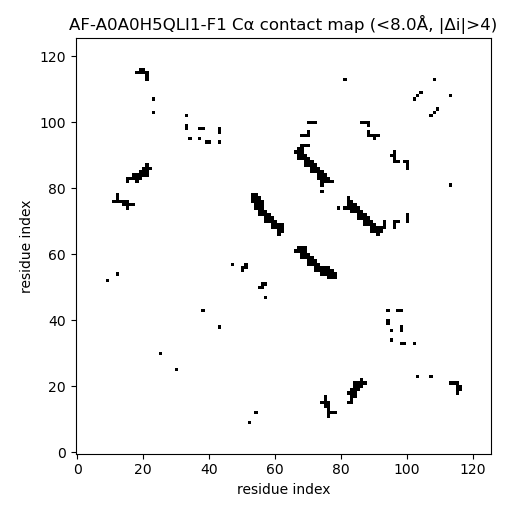-1.706 5.652 1.00 93.25 89 ALA A C 1
ATOM 711 O O . ALA A 1 89 ? -0.888 -2.869 5.234 1.00 93.25 89 ALA A O 1
ATOM 712 N N . ARG A 1 90 ? -1.398 -1.378 6.847 1.00 93.56 90 ARG A N 1
ATOM 713 C CA . ARG A 1 90 ? -1.955 -2.343 7.793 1.00 93.56 90 ARG A CA 1
ATOM 714 C C . ARG A 1 90 ? -3.295 -1.858 8.322 1.00 93.56 90 ARG A C 1
ATOM 716 O O . ARG A 1 90 ? -3.415 -0.696 8.705 1.00 93.56 90 ARG A O 1
ATOM 723 N N . HIS A 1 91 ? -4.284 -2.743 8.359 1.00 93.88 91 HIS A N 1
ATOM 724 C CA . HIS A 1 91 ? -5.589 -2.460 8.951 1.00 93.88 91 HIS A CA 1
ATOM 725 C C . HIS A 1 91 ? -6.338 -3.760 9.275 1.00 93.88 91 HIS A C 1
ATOM 727 O O . HIS A 1 91 ? -6.088 -4.790 8.656 1.00 93.88 91 HIS A O 1
ATOM 733 N N . THR A 1 92 ? -7.264 -3.725 10.233 1.00 94.50 92 THR A N 1
ATOM 734 C CA . THR A 1 92 ? -8.117 -4.879 10.588 1.00 94.50 92 THR A CA 1
ATOM 735 C C . THR A 1 92 ? -9.037 -5.299 9.438 1.00 94.50 92 THR A C 1
ATOM 737 O O . THR A 1 92 ? -9.352 -6.471 9.289 1.00 94.50 92 THR A O 1
ATOM 740 N N . ASP A 1 93 ? -9.428 -4.335 8.608 1.00 92.94 93 ASP A N 1
ATOM 741 C CA . ASP A 1 93 ? -10.186 -4.514 7.368 1.00 92.94 93 ASP A CA 1
ATOM 742 C C . ASP A 1 93 ? -9.275 -4.414 6.135 1.00 92.94 93 ASP A C 1
ATOM 744 O O . ASP A 1 93 ? -8.539 -3.435 5.971 1.00 92.94 93 ASP A O 1
ATOM 748 N N . LEU A 1 94 ? -9.345 -5.418 5.257 1.00 92.31 94 LEU A N 1
ATOM 749 C CA . LEU A 1 94 ? -8.486 -5.533 4.079 1.00 92.31 94 LEU A CA 1
ATOM 750 C C . LEU A 1 94 ? -8.692 -4.377 3.095 1.00 92.31 94 LEU A C 1
ATOM 752 O O . LEU A 1 94 ? -7.716 -3.823 2.592 1.00 92.31 94 LEU A O 1
ATOM 756 N N . LEU A 1 95 ? -9.944 -4.000 2.825 1.00 92.94 95 LEU A N 1
ATOM 757 C CA . LEU A 1 95 ? -10.252 -2.948 1.856 1.00 92.94 95 LEU A CA 1
ATOM 758 C C . LEU A 1 95 ? -9.709 -1.595 2.324 1.00 92.94 95 LEU A C 1
ATOM 760 O O . LEU A 1 95 ? -9.172 -0.825 1.530 1.00 92.94 95 LEU A O 1
ATOM 764 N N . THR A 1 96 ? -9.783 -1.324 3.622 1.00 92.38 96 THR A N 1
ATOM 765 C CA . THR A 1 96 ? -9.180 -0.139 4.231 1.00 92.38 96 THR A CA 1
ATOM 766 C C . THR A 1 96 ? -7.656 -0.165 4.109 1.00 92.38 96 THR A C 1
ATOM 768 O O . THR A 1 96 ? -7.064 0.861 3.779 1.00 92.38 96 THR A O 1
ATOM 771 N N . ALA A 1 97 ? -7.008 -1.322 4.303 1.00 93.44 97 ALA A N 1
ATOM 772 C CA . ALA A 1 97 ? -5.562 -1.446 4.100 1.00 93.44 97 ALA A CA 1
ATOM 773 C C . ALA A 1 97 ? -5.163 -1.172 2.636 1.00 93.44 97 ALA A C 1
ATOM 775 O O . ALA A 1 97 ? -4.208 -0.438 2.390 1.00 93.44 97 ALA A O 1
ATOM 776 N N . VAL A 1 98 ? -5.920 -1.694 1.665 1.00 94.06 98 VAL A N 1
ATOM 777 C CA . VAL A 1 98 ? -5.696 -1.436 0.230 1.00 94.06 98 VAL A CA 1
ATOM 778 C C . VAL A 1 98 ? -5.908 0.042 -0.110 1.00 94.06 98 VAL A C 1
ATOM 780 O O . VAL A 1 98 ? -5.075 0.642 -0.784 1.00 94.06 98 VAL A O 1
ATOM 783 N N . ASN A 1 99 ? -6.978 0.664 0.389 1.00 92.00 99 ASN A N 1
ATOM 784 C CA . ASN A 1 99 ? -7.246 2.087 0.165 1.00 92.00 99 ASN A CA 1
ATOM 785 C C . ASN A 1 99 ? -6.167 2.989 0.782 1.00 92.00 99 ASN A C 1
ATOM 787 O O . ASN A 1 99 ? -5.765 3.974 0.165 1.00 92.00 99 ASN A O 1
ATOM 791 N N . ALA A 1 100 ? -5.660 2.644 1.968 1.00 91.75 100 ALA A N 1
ATOM 792 C CA . ALA A 1 100 ? -4.542 3.356 2.580 1.00 91.75 100 ALA A CA 1
ATOM 793 C C . ALA A 1 100 ? -3.274 3.258 1.718 1.00 91.75 100 ALA A C 1
ATOM 795 O O . ALA A 1 100 ? -2.608 4.267 1.496 1.00 91.75 100 ALA A O 1
ATOM 796 N N . LEU A 1 101 ? -2.984 2.073 1.174 1.00 92.62 101 LEU A N 1
ATOM 797 C CA . LEU A 1 101 ? -1.859 1.857 0.265 1.00 92.62 101 LEU A CA 1
ATOM 798 C C . LEU A 1 101 ? -2.002 2.670 -1.028 1.00 92.62 101 LEU A C 1
ATOM 800 O O . LEU A 1 101 ? -1.050 3.305 -1.473 1.00 92.62 101 LEU A O 1
ATOM 804 N N . ARG A 1 102 ? -3.209 2.710 -1.602 1.00 91.44 102 ARG A N 1
ATOM 805 C CA . ARG A 1 102 ? -3.523 3.529 -2.778 1.00 91.44 102 ARG A CA 1
ATOM 806 C C . ARG A 1 102 ? -3.313 5.013 -2.508 1.00 91.44 102 ARG A C 1
ATOM 808 O O . ARG A 1 102 ? -2.725 5.705 -3.332 1.00 91.44 102 ARG A O 1
ATOM 815 N N . TYR A 1 103 ? -3.773 5.505 -1.360 1.00 88.62 103 TYR A N 1
ATOM 816 C CA . TYR A 1 103 ? -3.561 6.896 -0.967 1.00 88.62 103 TYR A CA 1
ATOM 817 C C . TYR A 1 103 ? -2.069 7.216 -0.820 1.00 88.62 103 TYR A C 1
ATOM 819 O O . TYR A 1 103 ? -1.607 8.218 -1.357 1.00 88.62 103 TYR A O 1
ATOM 827 N N . GLN A 1 104 ? -1.298 6.344 -0.162 1.00 88.56 104 GLN A N 1
ATOM 828 C CA . GLN A 1 104 ? 0.158 6.489 -0.065 1.00 88.56 104 GLN A CA 1
ATOM 829 C C . GLN A 1 104 ? 0.808 6.5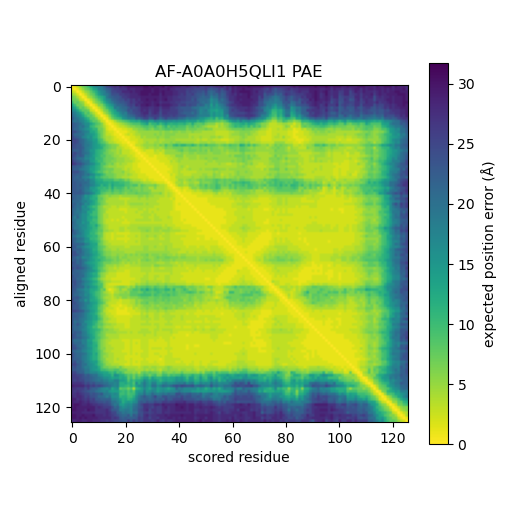45 -1.455 1.00 88.56 104 GLN A C 1
ATOM 831 O O . GLN A 1 104 ? 1.598 7.445 -1.728 1.00 88.56 104 GLN A O 1
ATOM 836 N N . HIS A 1 105 ? 0.413 5.643 -2.355 1.00 87.56 105 HIS A N 1
ATOM 837 C CA . HIS A 1 105 ? 0.958 5.560 -3.705 1.00 87.56 105 HIS A CA 1
ATOM 838 C C . HIS A 1 105 ? 0.637 6.781 -4.578 1.00 87.56 105 HIS A C 1
ATOM 840 O O . HIS A 1 105 ? 1.508 7.289 -5.271 1.00 87.56 105 HIS A O 1
ATOM 846 N N . VAL A 1 106 ? -0.615 7.240 -4.571 1.00 84.31 106 VAL A N 1
ATOM 847 C CA . VAL A 1 106 ? -1.092 8.274 -5.503 1.00 84.31 106 VAL A CA 1
ATOM 848 C C . VAL A 1 106 ? -0.874 9.678 -4.952 1.00 84.31 106 VAL A C 1
ATOM 850 O O . VAL A 1 106 ? -0.533 10.590 -5.699 1.00 84.31 106 VAL A O 1
ATOM 853 N N . VAL A 1 107 ? -1.102 9.862 -3.652 1.00 76.88 107 VAL A N 1
ATOM 854 C CA . VAL A 1 107 ? -1.108 11.183 -3.015 1.00 76.88 107 VAL A CA 1
ATOM 855 C C . VAL A 1 107 ? 0.234 11.449 -2.353 1.00 76.88 107 VAL A C 1
ATOM 857 O O . VAL A 1 107 ? 0.885 12.442 -2.658 1.00 76.88 107 VAL A O 1
ATOM 860 N N . MET A 1 108 ? 0.690 10.544 -1.485 1.00 72.69 108 MET A N 1
ATOM 861 C CA . MET A 1 108 ? 1.890 10.816 -0.692 1.00 72.69 108 MET A CA 1
ATOM 862 C C . MET A 1 108 ? 3.178 10.632 -1.478 1.00 72.69 108 MET A C 1
ATOM 864 O O . MET A 1 108 ? 4.086 11.424 -1.293 1.00 72.69 108 MET A O 1
ATOM 868 N N . ALA A 1 109 ? 3.279 9.656 -2.378 1.00 67.19 109 ALA A N 1
ATOM 869 C CA . ALA A 1 109 ? 4.495 9.471 -3.164 1.00 67.19 109 ALA A CA 1
ATOM 870 C C . ALA A 1 109 ? 4.789 10.650 -4.109 1.00 67.19 109 ALA A C 1
ATOM 872 O O . ALA A 1 109 ? 5.948 10.915 -4.417 1.00 67.19 109 ALA A O 1
ATOM 873 N N . GLY A 1 110 ? 3.755 11.365 -4.566 1.00 60.34 110 GLY A N 1
ATOM 874 C CA . GLY A 1 110 ? 3.927 12.585 -5.359 1.00 60.34 110 GLY A CA 1
ATOM 875 C C . GLY A 1 110 ? 4.427 13.781 -4.538 1.00 60.34 110 GLY A C 1
ATOM 876 O O . GLY A 1 110 ? 5.080 14.665 -5.088 1.00 60.34 110 GLY A O 1
ATOM 877 N N . GLU A 1 111 ? 4.141 13.803 -3.232 1.00 56.59 111 GLU A N 1
ATOM 878 C CA . GLU A 1 111 ? 4.422 14.926 -2.322 1.00 56.59 111 GLU A CA 1
ATOM 879 C C . GLU A 1 111 ? 5.656 14.696 -1.430 1.00 56.59 111 GLU A C 1
ATOM 881 O O . GLU A 1 111 ? 6.416 15.621 -1.149 1.00 56.59 111 GLU A O 1
ATOM 886 N N . GLN A 1 112 ? 5.868 13.459 -0.985 1.00 55.47 112 GLN A N 1
ATOM 887 C CA . GLN A 1 112 ? 6.971 13.015 -0.144 1.00 55.47 112 GLN A CA 1
ATOM 888 C C . GLN A 1 112 ? 7.919 12.193 -1.011 1.00 55.47 112 GLN A C 1
ATOM 890 O O . GLN A 1 112 ? 7.603 11.081 -1.435 1.00 55.47 112 GLN A O 1
ATOM 895 N N . GLN A 1 113 ? 9.091 12.764 -1.293 1.00 55.84 113 GLN A N 1
ATOM 896 C CA . GLN A 1 113 ? 10.173 12.049 -1.963 1.00 55.84 113 GLN A CA 1
ATOM 897 C C . GLN A 1 113 ? 10.441 10.738 -1.211 1.00 55.84 113 GLN A C 1
ATOM 899 O O . GLN A 1 113 ? 10.448 10.729 0.014 1.00 55.84 113 GLN A O 1
ATOM 904 N N . TRP A 1 114 ? 10.632 9.632 -1.931 1.00 63.25 114 TRP A N 1
ATOM 905 C CA . TRP A 1 114 ? 10.964 8.323 -1.364 1.00 63.25 114 TRP A CA 1
ATOM 906 C C . TRP A 1 114 ? 12.301 8.408 -0.614 1.00 63.25 114 TRP A C 1
ATOM 908 O O . TRP A 1 114 ? 13.370 8.240 -1.201 1.00 63.25 114 TRP A O 1
ATOM 918 N N . GLN A 1 115 ? 12.248 8.769 0.669 1.00 56.66 115 GLN A N 1
ATOM 919 C CA . GLN A 1 115 ? 13.433 8.995 1.491 1.00 56.66 115 GLN A CA 1
ATOM 920 C C . GLN A 1 115 ? 14.008 7.651 1.930 1.00 56.66 115 GLN A C 1
ATOM 922 O O . GLN A 1 115 ? 13.291 6.809 2.474 1.00 56.66 115 GLN A O 1
ATOM 927 N N . LYS A 1 116 ? 15.299 7.428 1.653 1.00 53.78 116 LYS A N 1
ATOM 928 C CA . LYS A 1 116 ? 16.014 6.213 2.070 1.00 53.78 116 LYS A CA 1
ATOM 929 C C . LYS A 1 116 ? 16.112 6.182 3.581 1.00 53.78 116 LYS A C 1
ATOM 931 O O . LYS A 1 116 ? 16.533 7.148 4.207 1.00 53.78 116 LYS A O 1
ATOM 936 N N . GLU A 1 117 ? 15.746 5.041 4.153 1.00 52.25 117 GLU A N 1
ATOM 937 C CA . GLU A 1 117 ? 16.056 4.736 5.542 1.00 52.25 117 GLU A CA 1
ATOM 938 C C . GLU A 1 117 ? 17.588 4.792 5.701 1.00 52.25 117 GLU A C 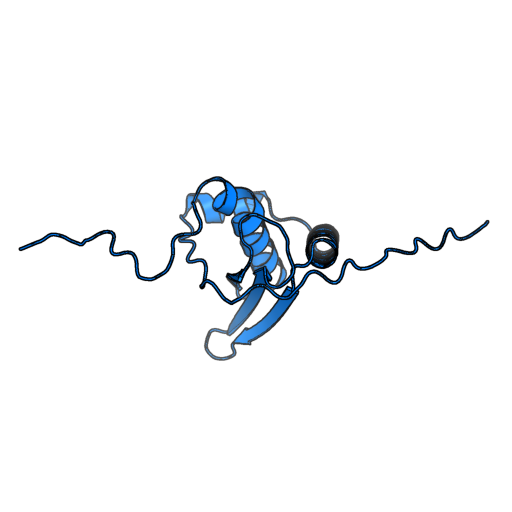1
ATOM 940 O O . GLU A 1 117 ? 18.304 4.021 5.060 1.00 52.25 117 GLU A O 1
ATOM 945 N N . GLY A 1 118 ? 18.090 5.754 6.486 1.00 50.09 118 GLY A N 1
ATOM 946 C CA . GLY A 1 118 ? 19.522 5.911 6.775 1.00 50.09 11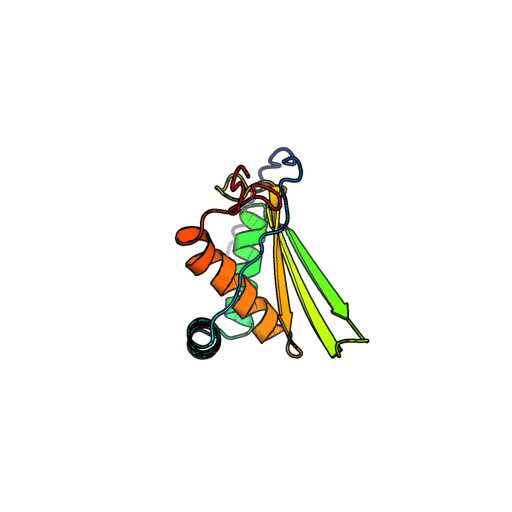8 GLY A CA 1
ATOM 947 C C . GLY A 1 118 ? 20.225 7.150 6.202 1.00 50.09 118 GLY A C 1
ATOM 948 O O . GLY A 1 118 ? 21.420 7.293 6.440 1.00 50.09 118 GLY A O 1
ATOM 949 N N . GLU A 1 119 ? 19.543 8.062 5.499 1.00 45.44 119 GLU A N 1
ATOM 950 C CA . GLU A 1 119 ? 20.050 9.441 5.386 1.00 45.44 119 GLU A CA 1
ATOM 951 C C . GLU A 1 119 ? 19.593 10.219 6.624 1.00 45.44 119 GLU A C 1
ATOM 953 O O . GLU A 1 119 ? 18.447 10.658 6.723 1.00 45.44 119 GLU A O 1
ATOM 958 N N . ASP A 1 120 ? 20.485 10.302 7.612 1.00 42.75 120 ASP A N 1
ATOM 959 C CA . ASP A 1 120 ? 20.290 11.052 8.849 1.00 42.75 120 ASP A CA 1
ATOM 960 C C . ASP A 1 120 ? 19.820 12.485 8.556 1.00 42.75 120 ASP A C 1
ATOM 962 O O . ASP A 1 120 ? 20.596 13.354 8.167 1.00 42.75 120 ASP A O 1
ATOM 966 N N . LEU A 1 121 ? 18.555 12.778 8.866 1.00 45.12 121 LEU A N 1
ATOM 967 C CA . LEU A 1 121 ? 18.055 14.153 9.006 1.00 45.12 121 LEU A CA 1
ATOM 968 C C . LEU A 1 121 ? 18.635 14.865 10.249 1.00 45.12 121 LEU A C 1
ATOM 970 O O . LEU A 1 121 ? 18.262 15.999 10.544 1.00 45.12 121 LEU A O 1
ATOM 974 N N . PHE A 1 122 ? 19.546 14.210 10.978 1.00 43.28 122 PHE A N 1
ATOM 975 C CA . PHE A 1 122 ? 20.179 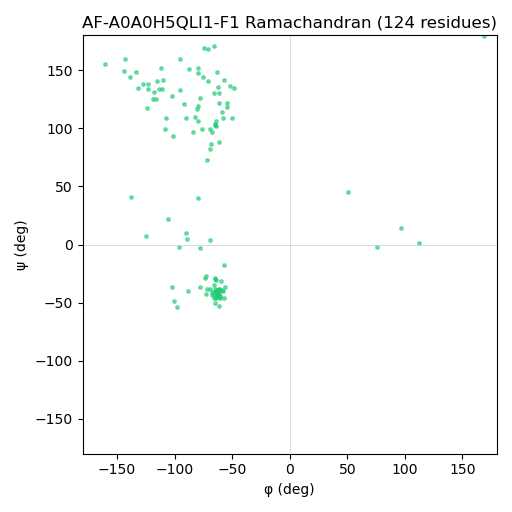14.703 12.198 1.00 43.28 122 PHE A CA 1
ATOM 976 C C . PHE A 1 122 ? 21.687 14.415 12.257 1.00 43.28 122 PHE A C 1
ATOM 978 O O . PHE A 1 122 ? 22.209 14.123 13.332 1.00 43.28 122 PHE A O 1
ATOM 985 N N . SER A 1 123 ? 22.428 14.567 11.153 1.00 37.94 123 SER A N 1
ATOM 986 C CA . SER A 1 123 ? 23.877 14.781 11.267 1.00 37.94 123 SER A CA 1
ATOM 987 C C . SER A 1 123 ? 24.140 16.195 11.814 1.00 37.94 123 SER A C 1
ATOM 989 O O . SER A 1 123 ? 24.520 17.112 11.085 1.00 37.94 123 SER A O 1
ATOM 991 N N . PHE A 1 124 ? 23.869 16.407 13.101 1.00 38.53 124 PHE A N 1
ATOM 992 C CA . PHE A 1 124 ? 24.521 17.480 13.838 1.00 38.53 124 PHE A CA 1
ATOM 993 C C . PHE A 1 124 ? 25.910 16.964 14.204 1.00 38.53 124 PHE A C 1
ATOM 995 O O . PHE A 1 124 ? 26.036 16.096 15.068 1.00 38.53 124 PHE A O 1
ATOM 1002 N N . ASP A 1 125 ? 26.929 17.478 13.514 1.00 40.78 125 ASP A N 1
ATOM 1003 C CA . ASP A 1 125 ? 28.301 17.443 14.019 1.00 40.78 125 ASP A CA 1
ATOM 1004 C C . ASP A 1 125 ? 28.294 18.096 15.411 1.00 40.78 125 ASP A C 1
ATOM 1006 O O . ASP A 1 125 ? 27.916 19.265 15.551 1.00 40.78 125 ASP A O 1
ATOM 1010 N N . TRP A 1 126 ? 28.666 17.321 16.429 1.00 47.81 126 TRP A N 1
ATOM 1011 C CA . TRP A 1 126 ? 29.055 17.823 17.747 1.00 47.81 126 TRP A CA 1
ATOM 1012 C C . TRP A 1 126 ? 30.575 17.908 17.823 1.00 47.81 126 TRP A C 1
ATOM 1014 O O . TRP A 1 126 ? 31.233 16.912 17.441 1.00 47.81 126 TRP A O 1
#

Solvent-accessible surface area (backbone atoms only — not comparable to full-atom values): 7509 Å² total; per-residue (Å²): 134,84,82,79,78,78,81,74,78,77,77,82,50,73,75,45,68,82,70,43,61,51,83,80,85,76,47,76,66,50,54,50,48,40,63,73,66,50,64,56,71,66,62,52,46,55,49,51,52,54,40,43,75,55,26,36,46,76,48,78,48,76,39,81,91,75,57,24,29,39,36,33,45,30,20,36,33,28,89,54,99,56,45,12,30,34,40,69,24,68,25,73,46,60,67,60,12,52,38,45,38,50,45,44,60,67,55,42,51,76,74,45,74,87,61,60,83,82,71,67,92,70,79,69,88,126

Organism: NCBI:txid198431

Mean predicted aligned error: 9.74 Å

Foldseek 3Di:
DDPPPPPLPQPQAAFFAAQEEFDDDQDPVNLVVLVVPQDDPVVLVVVVVVVVSQPKDKDWDADPVVLKIKIKIALGRHPDPQHNYIYIFIDNDPSSRSSSRVCCVPPVCVVPPRDGDPPDPDPPDD

Nearest PDB structures (foldseek):
  4gfc-assembly1_A  TM=3.500E-01  e=9.315E-01  Caenorhabditis elegans
  7qiz-assembly1_r  TM=4.027E-01  e=2.292E+00  Solanum lycopersicum
  3hq1-assembly1_B  TM=5.304E-01  e=5.288E+00  Mycobacterium tuberculosis H37Rv

Secondary structure (DSSP, 8-state):
------------PPPPPP-EEE-----HHHHHHHHHTPPPHHHHHHHHHHHHHTT-EEEEEEETTTTEEEEEEE-SS--STTTTEEEEEEESSHHHHHHHHHHIIIIIHHHS----TT--TT----

Sequence (126 aa):
MTKKTKNKTAVKSAKHPFVGFANFYLTSTDKAKIKEASVDFAAAFDWMESEVESGYAFKFSWDDKSNAHQVMQIGEYTSDFNQGWIQSARHTDLLTAVNALRYQHVVMAGEQQWQKEGEDLFSFDW

Radius of gyration: 16.87 Å; Cα contacts (8 Å, |Δi|>4): 166; chains: 1; bounding box: 49×31×50 Å

pLDDT: mean 79.21, std 17.61, range [37.94, 96.12]